Protein AF-X1LP55-F1 (afdb_monomer_lite)

InterPro domains:
  IPR003698 Lipoyl synthase [PTHR10949] (1-84)
  IPR058240 Radical SAM superfamily [SSF102114] (1-78)

Foldseek 3Di:
DEDQLPDDLVVLLVVLLVCVVVPNQEEEYEHDDAPDPVDRDRNDPDDQVSQVVSQVSSVVSRRLYYHGGHPIDPPVPVVVSVVSSVVSVVD

Sequence (91 aa):
LMVGLGESFGEVVEVMKDLREVGCDILTIGQYLRPSPEHLEVKEFVEPRKFKKYEKIGRSLGFSCVASSTFVRSSYQAKEALEKARESIIK

Structure (mmCIF, N/CA/C/O backbone):
data_AF-X1LP55-F1
#
_entry.id   AF-X1LP55-F1
#
loop_
_atom_site.group_PDB
_atom_site.id
_atom_site.type_symbol
_atom_site.label_atom_id
_atom_site.label_alt_id
_atom_site.label_comp_id
_atom_site.label_asym_id
_atom_site.label_entity_id
_atom_site.label_seq_id
_atom_site.pdbx_PDB_ins_code
_atom_site.Cartn_x
_atom_site.Cartn_y
_atom_site.Cartn_z
_atom_site.occupancy
_atom_site.B_iso_or_equiv
_atom_site.auth_seq_id
_atom_site.auth_comp_id
_atom_site.auth_asym_id
_atom_site.auth_atom_id
_atom_site.pdbx_PDB_model_num
ATOM 1 N N . LEU A 1 1 ? -0.762 -3.254 -0.016 1.00 97.88 1 LEU A N 1
ATOM 2 C CA . LEU A 1 1 ? -0.645 -3.135 -1.484 1.00 97.88 1 LEU A CA 1
ATOM 3 C C . LEU A 1 1 ? 0.749 -2.650 -1.855 1.00 97.88 1 LEU A C 1
ATOM 5 O O . LEU A 1 1 ? 1.304 -1.809 -1.152 1.00 97.88 1 LEU A O 1
ATOM 9 N N . MET A 1 2 ? 1.312 -3.189 -2.934 1.00 98.25 2 MET A N 1
ATOM 10 C CA . MET A 1 2 ? 2.517 -2.650 -3.565 1.00 98.25 2 MET A CA 1
ATOM 11 C C . MET A 1 2 ? 2.107 -1.997 -4.883 1.00 98.25 2 MET A C 1
ATOM 13 O O . MET A 1 2 ? 1.428 -2.644 -5.672 1.00 98.25 2 MET A O 1
ATOM 17 N N . VAL A 1 3 ? 2.484 -0.736 -5.080 1.00 98.56 3 VAL A N 1
ATOM 18 C CA . VAL A 1 3 ? 2.122 0.075 -6.255 1.00 98.56 3 VAL A CA 1
ATOM 19 C C . VAL A 1 3 ? 3.336 0.323 -7.150 1.00 98.56 3 VAL A C 1
ATOM 21 O O . VAL A 1 3 ? 4.472 0.274 -6.674 1.00 98.56 3 VAL A O 1
ATOM 24 N N . GLY A 1 4 ? 3.107 0.590 -8.433 1.00 98.19 4 GLY A N 1
ATOM 25 C CA . GLY A 1 4 ? 4.134 0.753 -9.461 1.00 98.19 4 GLY A CA 1
ATOM 26 C C . GLY A 1 4 ? 4.341 -0.477 -10.350 1.00 98.19 4 GLY A C 1
ATOM 27 O O . GLY A 1 4 ? 5.375 -0.577 -11.011 1.00 98.19 4 GLY A O 1
ATOM 28 N N . LEU A 1 5 ? 3.386 -1.412 -10.365 1.00 98.31 5 LEU A N 1
ATOM 29 C CA . LEU A 1 5 ? 3.405 -2.641 -11.169 1.00 98.31 5 LEU A CA 1
ATOM 30 C C . LEU A 1 5 ? 2.571 -2.537 -12.458 1.00 98.31 5 LEU A C 1
ATOM 32 O O . LEU A 1 5 ? 2.595 -3.458 -13.271 1.00 98.31 5 LEU A O 1
ATOM 36 N N . GLY A 1 6 ? 1.901 -1.405 -12.679 1.00 97.75 6 GLY A N 1
ATOM 37 C CA . GLY A 1 6 ? 1.115 -1.112 -13.885 1.00 97.75 6 GLY A CA 1
ATOM 38 C C . GLY A 1 6 ? -0.365 -0.870 -13.605 1.00 97.75 6 GLY A C 1
ATOM 39 O O . GLY A 1 6 ? -1.120 -0.617 -14.536 1.00 97.75 6 GLY A O 1
ATOM 40 N N . GLU A 1 7 ? -0.763 -0.930 -12.337 1.00 98.38 7 GLU A N 1
ATOM 41 C CA . GLU A 1 7 ? -2.107 -0.613 -11.884 1.00 98.38 7 GLU A CA 1
ATOM 42 C C . GLU A 1 7 ? -2.437 0.876 -12.050 1.00 98.38 7 GLU A C 1
ATOM 44 O O . GLU A 1 7 ? -1.596 1.762 -11.866 1.00 98.38 7 GLU A O 1
ATOM 49 N N . SER A 1 8 ? -3.695 1.166 -12.356 1.00 98.38 8 SER A N 1
ATOM 50 C CA 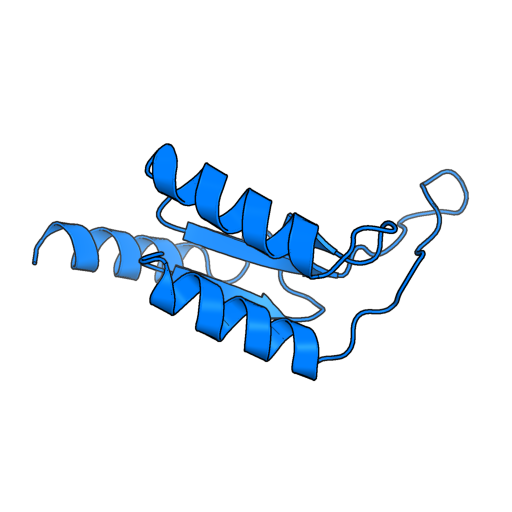. SER A 1 8 ? -4.236 2.516 -12.332 1.00 98.38 8 SER A CA 1
ATOM 51 C C . SER A 1 8 ? -4.599 2.947 -10.908 1.00 98.38 8 SER A C 1
ATOM 53 O O . SER A 1 8 ? -4.853 2.144 -10.011 1.00 98.38 8 SER A O 1
ATOM 55 N N . PHE A 1 9 ? -4.701 4.262 -10.697 1.00 98.25 9 PHE A N 1
ATOM 56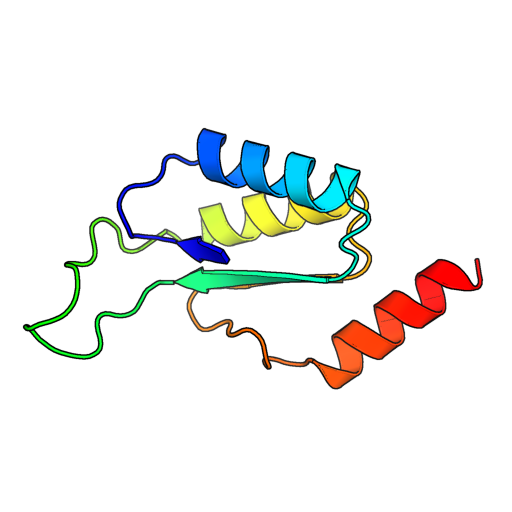 C CA . PHE A 1 9 ? -5.169 4.811 -9.420 1.00 98.25 9 PHE A CA 1
ATOM 57 C C . PHE A 1 9 ? -6.581 4.318 -9.054 1.00 98.25 9 PHE A C 1
ATOM 59 O O . PHE A 1 9 ? -6.873 4.133 -7.875 1.00 98.25 9 PHE A O 1
ATOM 66 N N . GLY A 1 10 ? -7.447 4.126 -10.057 1.00 98.50 10 GLY A N 1
ATOM 67 C CA . GLY A 1 10 ? -8.815 3.639 -9.871 1.00 98.50 10 GLY A CA 1
ATOM 68 C C . GLY A 1 10 ? -8.840 2.216 -9.328 1.00 98.50 10 GLY A C 1
ATOM 69 O O . GLY A 1 10 ? -9.458 1.992 -8.294 1.00 98.50 10 GLY A O 1
ATOM 70 N N . GLU A 1 11 ? -8.079 1.308 -9.942 1.00 98.75 11 GLU A N 1
ATOM 71 C CA . GLU A 1 11 ? -7.980 -0.093 -9.507 1.00 98.75 11 GLU A CA 1
ATOM 72 C C . GLU A 1 11 ? -7.466 -0.208 -8.067 1.00 98.75 11 GLU A C 1
ATOM 74 O O . GLU A 1 11 ? -7.999 -0.978 -7.274 1.00 98.75 11 GLU A O 1
ATOM 79 N N . VAL A 1 12 ? -6.478 0.608 -7.675 1.00 98.69 12 VAL A N 1
ATOM 80 C CA . VAL A 1 12 ? -6.003 0.631 -6.279 1.00 98.69 12 VAL A CA 1
ATOM 81 C C . VAL A 1 12 ? -7.125 1.041 -5.326 1.00 98.69 12 VAL A C 1
ATOM 83 O O . VAL A 1 12 ? -7.280 0.438 -4.267 1.00 98.69 12 VAL A O 1
ATOM 86 N N . VAL A 1 13 ? -7.916 2.055 -5.688 1.00 98.69 13 VAL A N 1
ATOM 87 C CA . VAL A 1 13 ? -9.042 2.526 -4.869 1.00 98.69 13 VAL A CA 1
ATOM 88 C C . VAL A 1 13 ? -10.184 1.508 -4.828 1.00 98.69 13 VAL A C 1
ATOM 90 O O . VAL A 1 13 ? -10.835 1.397 -3.792 1.00 98.69 13 VAL A O 1
ATOM 93 N N . GLU A 1 14 ? -10.431 0.764 -5.902 1.00 98.81 14 GLU A N 1
ATOM 94 C CA . GLU A 1 14 ? -11.403 -0.336 -5.907 1.00 98.81 14 GLU A CA 1
ATOM 95 C C . GLU A 1 14 ? -10.972 -1.452 -4.957 1.00 98.81 14 GLU A C 1
ATOM 97 O O . GLU A 1 14 ? -11.714 -1.762 -4.031 1.00 98.81 14 GLU A O 1
ATOM 102 N N . VAL A 1 15 ? -9.719 -1.911 -5.035 1.00 98.69 15 VAL A N 1
ATOM 103 C CA . VAL A 1 15 ? -9.186 -2.906 -4.088 1.00 98.69 15 VAL A CA 1
ATOM 104 C C . VAL A 1 15 ? -9.265 -2.411 -2.639 1.00 98.69 15 VAL A C 1
ATOM 106 O O . VAL A 1 15 ? -9.518 -3.185 -1.719 1.00 98.69 15 VAL A O 1
ATOM 109 N N . MET A 1 16 ? -9.073 -1.111 -2.395 1.00 98.69 16 MET A N 1
ATOM 110 C CA . MET A 1 16 ? -9.263 -0.540 -1.058 1.00 98.69 16 MET A CA 1
ATOM 111 C C . MET A 1 16 ? -10.706 -0.671 -0.557 1.00 98.69 16 MET A C 1
ATOM 113 O O . MET A 1 16 ? -10.894 -0.859 0.643 1.00 98.69 16 MET A O 1
ATOM 117 N N . LYS A 1 17 ? -11.710 -0.563 -1.434 1.00 98.75 17 LYS A N 1
ATOM 118 C CA . LYS A 1 17 ? -13.119 -0.782 -1.073 1.00 98.75 17 LYS A CA 1
ATOM 119 C C . LYS A 1 17 ? -13.379 -2.260 -0.806 1.00 98.75 17 LYS A C 1
ATOM 121 O O . LYS A 1 17 ? -13.892 -2.568 0.263 1.00 98.75 17 LYS A O 1
ATOM 126 N N . ASP A 1 18 ? -12.914 -3.149 -1.681 1.00 98.75 18 ASP A N 1
ATOM 127 C CA . ASP A 1 18 ? -13.072 -4.601 -1.523 1.00 98.75 18 ASP A CA 1
ATOM 128 C C . ASP A 1 18 ? -12.481 -5.087 -0.190 1.00 98.75 18 ASP A C 1
ATOM 130 O O . ASP A 1 18 ? -13.093 -5.851 0.557 1.00 98.75 18 ASP A O 1
ATOM 134 N N . LEU A 1 19 ? -11.297 -4.577 0.171 1.00 98.50 19 LEU A N 1
ATOM 135 C CA . LEU A 1 19 ? -10.663 -4.864 1.458 1.00 98.50 19 LEU A CA 1
ATOM 136 C C . LEU A 1 19 ? -11.516 -4.392 2.642 1.00 98.50 19 LEU A C 1
ATOM 138 O O . LEU A 1 19 ? -11.554 -5.060 3.677 1.00 98.50 19 LEU A O 1
ATOM 142 N N . ARG A 1 20 ? -12.205 -3.254 2.519 1.00 97.12 20 ARG A N 1
ATOM 143 C CA . ARG A 1 20 ? -13.119 -2.781 3.567 1.00 97.12 20 ARG A CA 1
ATOM 144 C C . ARG A 1 20 ? -14.383 -3.613 3.665 1.00 97.12 20 ARG A C 1
ATOM 146 O O . ARG A 1 20 ? -14.831 -3.839 4.785 1.00 97.12 20 ARG A O 1
ATOM 153 N N . GLU A 1 21 ? -14.920 -4.099 2.552 1.00 98.19 21 GLU A N 1
ATOM 154 C CA . GLU A 1 21 ? -16.107 -4.964 2.543 1.00 98.19 21 GLU A CA 1
ATOM 155 C C . GLU A 1 21 ? -15.883 -6.267 3.319 1.00 98.19 21 GLU A C 1
ATOM 157 O O . GLU A 1 21 ? -16.786 -6.740 4.005 1.00 98.19 21 GLU A O 1
ATOM 162 N N . VAL A 1 22 ? -14.657 -6.799 3.303 1.00 97.94 22 VAL A N 1
ATOM 163 C CA . VAL A 1 22 ? -14.274 -7.986 4.091 1.00 97.94 22 VAL A CA 1
ATOM 164 C C . VAL A 1 22 ? -13.757 -7.660 5.500 1.00 97.94 22 VAL A C 1
ATOM 166 O O . VAL A 1 22 ? -13.233 -8.538 6.183 1.00 97.94 22 VAL A O 1
ATOM 169 N N . GLY A 1 23 ? -13.879 -6.407 5.951 1.00 96.00 23 GLY A N 1
ATOM 170 C CA . GLY A 1 23 ? -13.513 -5.994 7.309 1.00 96.00 23 GLY A CA 1
ATOM 171 C C . GLY A 1 23 ? -12.010 -5.828 7.559 1.00 96.00 23 GLY A C 1
ATOM 172 O O . GLY A 1 23 ? -11.564 -5.944 8.695 1.00 96.00 23 GLY A O 1
ATOM 173 N N . CYS A 1 24 ? -11.192 -5.560 6.537 1.00 97.25 24 CYS A N 1
ATOM 174 C CA . CYS A 1 24 ? -9.756 -5.325 6.730 1.00 97.25 24 CYS A CA 1
ATOM 175 C C . CYS A 1 24 ? -9.483 -3.964 7.394 1.00 97.25 24 CYS A C 1
ATOM 177 O O . CYS A 1 24 ? -9.718 -2.927 6.778 1.00 97.25 24 CYS A O 1
ATOM 179 N N . ASP A 1 25 ? -8.955 -3.932 8.619 1.00 96.31 25 ASP A N 1
ATOM 180 C CA . ASP A 1 25 ? -8.821 -2.680 9.393 1.00 96.31 25 ASP A CA 1
ATOM 181 C C . ASP A 1 25 ? -7.526 -1.891 9.158 1.00 96.31 25 ASP A C 1
ATOM 183 O O . ASP A 1 25 ? -7.493 -0.669 9.331 1.00 96.31 25 ASP A O 1
ATOM 187 N N . ILE A 1 26 ? -6.444 -2.576 8.780 1.00 97.81 26 ILE A N 1
ATOM 188 C CA . ILE A 1 26 ? -5.108 -1.988 8.633 1.00 97.81 26 ILE A CA 1
ATOM 189 C C . ILE A 1 26 ? -4.651 -2.134 7.188 1.00 97.81 26 ILE A C 1
ATOM 191 O O . ILE A 1 26 ? -4.517 -3.244 6.676 1.00 97.81 26 ILE A O 1
ATOM 195 N N . LEU A 1 27 ? -4.325 -1.009 6.553 1.00 98.38 27 LEU A N 1
ATOM 196 C CA . LEU A 1 27 ? -3.838 -0.975 5.182 1.00 98.38 27 LEU A CA 1
ATOM 197 C C . LEU A 1 27 ? -2.436 -0.373 5.103 1.00 98.38 27 LEU A C 1
ATOM 199 O O . LEU A 1 27 ? -2.168 0.717 5.606 1.00 98.38 27 LEU A O 1
ATOM 203 N N . THR A 1 28 ? -1.547 -1.059 4.390 1.00 98.56 28 THR A N 1
ATOM 204 C CA . THR A 1 28 ? -0.235 -0.528 4.006 1.00 98.56 28 THR A CA 1
ATOM 205 C C . THR A 1 28 ? -0.160 -0.376 2.493 1.00 98.56 28 THR A C 1
ATOM 207 O O . THR A 1 28 ? -0.606 -1.260 1.761 1.00 98.56 28 THR A O 1
ATOM 210 N N . ILE A 1 29 ? 0.387 0.735 2.000 1.00 98.75 29 ILE A N 1
ATOM 211 C CA . ILE A 1 29 ? 0.614 0.984 0.572 1.00 98.75 29 ILE A CA 1
ATOM 212 C C . ILE A 1 29 ? 2.048 1.476 0.392 1.00 98.75 29 ILE A C 1
ATOM 214 O O . ILE A 1 29 ? 2.418 2.534 0.899 1.00 98.75 29 ILE A O 1
ATOM 218 N N . GLY A 1 30 ? 2.858 0.698 -0.322 1.00 98.62 30 GLY A N 1
ATOM 219 C CA . GLY A 1 30 ? 4.271 0.995 -0.560 1.00 98.62 30 GLY A CA 1
ATOM 220 C C . GLY A 1 30 ? 4.664 0.855 -2.023 1.00 98.62 30 GLY A C 1
ATOM 221 O O . GLY A 1 30 ? 3.979 0.186 -2.791 1.00 98.62 30 GLY A O 1
ATOM 222 N N . GLN A 1 31 ? 5.777 1.470 -2.417 1.00 98.69 31 GLN A N 1
ATOM 223 C CA . GLN A 1 31 ? 6.331 1.305 -3.761 1.00 98.69 31 GLN A CA 1
ATOM 224 C C . GLN A 1 31 ? 6.876 -0.117 -3.933 1.00 98.69 31 GLN A C 1
ATOM 226 O O . GLN A 1 31 ? 7.659 -0.598 -3.102 1.00 98.69 31 GLN A O 1
ATOM 231 N N . TYR A 1 32 ? 6.520 -0.752 -5.047 1.00 98.56 32 TYR A N 1
ATOM 232 C CA . TYR A 1 32 ? 7.208 -1.935 -5.534 1.00 98.56 32 TYR A CA 1
ATOM 2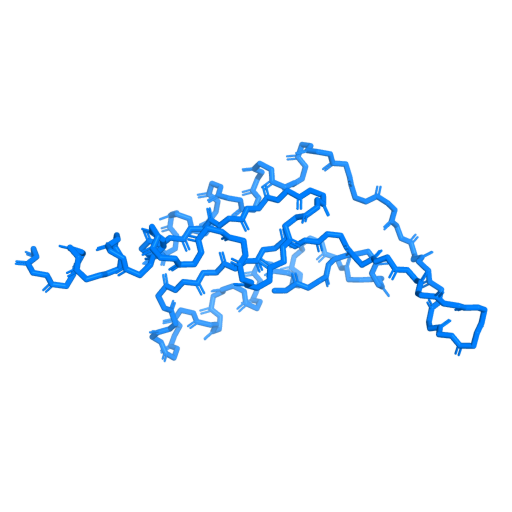33 C C . TYR A 1 32 ? 8.639 -1.568 -5.935 1.00 98.56 32 TYR A C 1
ATOM 235 O O . TYR A 1 32 ? 8.863 -0.716 -6.797 1.00 98.56 32 TYR A O 1
ATOM 243 N N . LEU A 1 33 ? 9.610 -2.215 -5.293 1.00 97.75 33 LEU A N 1
ATOM 244 C CA . LEU A 1 33 ? 11.022 -2.103 -5.633 1.00 97.75 33 LEU A CA 1
ATOM 245 C C . LEU A 1 33 ? 11.477 -3.458 -6.159 1.00 97.75 33 LEU A C 1
ATOM 247 O O . LEU A 1 33 ? 11.447 -4.443 -5.422 1.00 97.75 33 LEU A O 1
ATOM 251 N N . ARG A 1 34 ? 11.871 -3.490 -7.433 1.00 97.88 34 ARG A N 1
ATOM 252 C CA . ARG A 1 34 ? 12.361 -4.689 -8.115 1.00 97.88 34 ARG A CA 1
ATOM 253 C C . ARG A 1 34 ? 13.622 -5.213 -7.405 1.00 97.88 34 ARG A C 1
ATOM 255 O O . ARG A 1 34 ? 14.615 -4.487 -7.381 1.00 97.88 34 ARG A O 1
ATOM 262 N N . PRO A 1 35 ? 13.616 -6.439 -6.844 1.00 97.69 35 PRO A N 1
ATOM 263 C CA . PRO A 1 35 ? 14.773 -6.973 -6.118 1.00 97.69 35 PRO A CA 1
ATOM 264 C C . PRO A 1 35 ? 15.962 -7.327 -7.019 1.00 97.69 35 PRO A C 1
ATOM 266 O O . PRO A 1 35 ? 17.110 -7.134 -6.633 1.00 97.69 35 PRO A O 1
ATOM 269 N N . SER A 1 36 ? 15.690 -7.862 -8.214 1.00 97.81 36 SER A N 1
ATOM 270 C CA . SER A 1 36 ? 16.704 -8.262 -9.197 1.00 97.81 36 SER A CA 1
ATOM 271 C C . SER A 1 36 ? 16.144 -8.209 -10.629 1.00 97.81 36 SER A C 1
ATOM 273 O O . SER A 1 36 ? 14.921 -8.136 -10.797 1.00 97.81 36 SER A O 1
ATOM 275 N N . PRO A 1 37 ? 16.993 -8.297 -11.672 1.00 97.25 37 PRO A N 1
ATOM 276 C CA . PRO A 1 37 ? 16.552 -8.331 -13.070 1.00 97.25 37 PRO A CA 1
ATOM 277 C C . PRO A 1 37 ? 15.598 -9.482 -13.429 1.00 97.25 37 PRO A C 1
ATOM 279 O O . PRO A 1 37 ? 14.874 -9.386 -14.411 1.00 97.25 37 PRO A O 1
ATOM 282 N N . GLU A 1 38 ? 15.537 -10.550 -12.640 1.00 97.69 38 GLU A N 1
ATOM 283 C CA . GLU A 1 38 ? 14.617 -11.674 -12.889 1.00 97.69 38 GLU A CA 1
ATOM 284 C C . GLU A 1 38 ? 13.172 -11.372 -12.461 1.00 97.69 38 GLU A C 1
ATOM 286 O O . GLU A 1 38 ? 12.237 -12.050 -12.878 1.00 97.69 38 GLU A O 1
ATOM 291 N N . HIS A 1 39 ? 12.972 -10.341 -11.637 1.00 98.25 39 HIS A N 1
ATOM 292 C CA . HIS A 1 39 ? 11.651 -9.945 -11.160 1.00 98.25 39 HIS A CA 1
ATOM 293 C C . HIS A 1 39 ? 10.973 -8.969 -12.124 1.00 98.25 39 HIS A C 1
ATOM 295 O O . HIS A 1 39 ? 11.636 -8.331 -12.947 1.00 98.25 39 HIS A O 1
ATOM 301 N N . LEU A 1 40 ? 9.653 -8.820 -11.967 1.00 97.75 40 LEU A N 1
ATOM 302 C CA . LEU A 1 40 ? 8.838 -7.882 -12.737 1.00 97.75 40 LEU A CA 1
ATOM 303 C C . LEU A 1 40 ? 9.461 -6.483 -12.778 1.00 97.75 40 LEU A C 1
ATOM 305 O O . LEU A 1 40 ? 10.020 -5.983 -11.800 1.00 97.75 40 LEU A O 1
ATOM 309 N N . GLU A 1 41 ? 9.358 -5.838 -13.933 1.00 97.94 41 GLU A N 1
ATOM 310 C CA . GLU A 1 41 ? 9.860 -4.479 -14.090 1.00 97.94 41 GLU A CA 1
ATOM 311 C C . GLU A 1 41 ? 8.966 -3.482 -13.357 1.00 97.94 41 GLU A C 1
ATOM 313 O O . GLU A 1 41 ? 7.740 -3.603 -13.369 1.00 97.94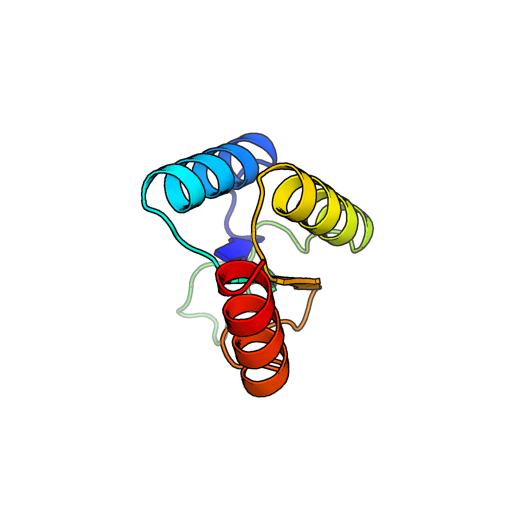 41 GLU A O 1
ATOM 318 N N . VAL A 1 42 ? 9.580 -2.462 -12.756 1.00 98.00 42 VAL A N 1
ATOM 319 C CA . VAL A 1 42 ? 8.833 -1.325 -12.212 1.00 98.00 42 VAL A CA 1
ATOM 320 C C . VAL A 1 42 ? 8.209 -0.569 -13.385 1.00 98.00 42 VAL A C 1
ATOM 322 O O . VAL A 1 42 ? 8.929 -0.087 -14.258 1.00 98.00 42 VAL A O 1
ATOM 325 N N . LYS A 1 43 ? 6.877 -0.468 -13.412 1.00 98.12 43 LYS A N 1
ATOM 326 C CA . LYS A 1 43 ? 6.135 0.276 -14.442 1.00 98.12 43 LYS A CA 1
ATOM 327 C C . LYS A 1 43 ? 6.052 1.764 -14.131 1.00 98.12 43 LYS A C 1
ATOM 329 O O . LYS A 1 43 ? 6.113 2.579 -15.044 1.00 98.12 43 LYS A O 1
ATOM 334 N N . GLU A 1 44 ? 5.938 2.117 -12.853 1.00 97.75 44 GLU A N 1
ATOM 335 C CA . GLU A 1 44 ? 5.898 3.507 -12.397 1.00 97.75 44 GLU A CA 1
ATOM 336 C C . GLU A 1 44 ? 6.599 3.643 -11.038 1.00 97.75 44 GLU A C 1
ATOM 338 O O . GLU A 1 44 ? 6.360 2.858 -10.116 1.00 97.75 44 GLU A O 1
ATOM 343 N N . PHE A 1 45 ? 7.429 4.677 -10.888 1.00 98.25 45 PHE A N 1
ATOM 344 C CA . PHE A 1 45 ? 7.803 5.187 -9.570 1.00 98.25 45 PHE A CA 1
ATOM 345 C C . PHE A 1 45 ? 6.748 6.198 -9.130 1.00 98.25 45 PHE A C 1
ATOM 347 O O . PHE A 1 45 ? 6.732 7.341 -9.585 1.00 98.25 45 PHE A O 1
ATOM 354 N N . VAL A 1 46 ? 5.843 5.747 -8.268 1.00 98.06 46 VAL A N 1
ATOM 355 C CA . VAL A 1 46 ? 4.644 6.490 -7.886 1.00 98.06 46 VAL A CA 1
ATOM 356 C C . VAL A 1 46 ? 5.024 7.770 -7.142 1.00 98.06 46 VAL A C 1
ATOM 358 O O . VAL A 1 46 ? 5.790 7.757 -6.176 1.00 98.06 46 VAL A O 1
ATOM 361 N N . GLU A 1 47 ? 4.452 8.899 -7.560 1.00 97.81 47 GLU A N 1
ATOM 362 C CA . GLU A 1 47 ? 4.727 10.184 -6.920 1.00 97.81 47 GLU A CA 1
ATOM 363 C C . GLU A 1 47 ? 4.282 10.214 -5.443 1.00 97.81 47 GLU A C 1
ATOM 365 O O . GLU A 1 47 ? 3.169 9.778 -5.118 1.00 97.81 47 GLU A O 1
ATOM 370 N N . PRO A 1 48 ? 5.038 10.875 -4.541 1.00 97.12 48 PRO A N 1
ATOM 371 C CA . PRO A 1 48 ? 4.650 11.047 -3.136 1.00 97.12 48 PRO A CA 1
ATOM 372 C C . PRO A 1 48 ? 3.243 11.636 -2.928 1.00 97.12 48 PRO A C 1
ATOM 374 O O . PRO A 1 48 ? 2.569 11.345 -1.939 1.00 97.12 48 PRO A O 1
ATOM 377 N N . ARG A 1 49 ? 2.760 12.461 -3.869 1.00 97.88 49 ARG A N 1
ATOM 378 C CA . ARG A 1 49 ? 1.409 13.044 -3.819 1.00 97.88 49 ARG A CA 1
ATOM 379 C C . ARG A 1 49 ? 0.307 11.992 -3.995 1.00 97.88 49 ARG A C 1
ATOM 381 O O . ARG A 1 49 ? -0.741 12.138 -3.369 1.00 97.88 49 ARG A O 1
ATOM 388 N N . LYS A 1 50 ? 0.525 10.940 -4.796 1.00 98.12 50 LYS A N 1
ATOM 389 C CA . LYS A 1 50 ? -0.431 9.828 -4.954 1.00 98.12 50 LYS A CA 1
ATOM 390 C C . LYS A 1 50 ? -0.563 9.035 -3.649 1.00 98.12 50 LYS A C 1
ATOM 392 O O . LYS A 1 50 ? -1.685 8.788 -3.219 1.00 98.12 50 LYS A O 1
ATOM 397 N N . PHE A 1 51 ? 0.542 8.770 -2.944 1.00 98.69 51 PHE A N 1
ATOM 398 C CA . PHE A 1 51 ? 0.509 8.112 -1.628 1.00 98.69 51 PHE A CA 1
ATOM 399 C C . PHE A 1 51 ? -0.338 8.871 -0.597 1.00 98.69 51 PHE A C 1
ATOM 401 O O . PHE A 1 51 ? -1.167 8.258 0.078 1.00 98.69 51 PHE A O 1
ATOM 408 N N . LYS A 1 52 ? -0.217 10.206 -0.539 1.00 98.38 52 LYS A N 1
ATOM 409 C CA . LYS A 1 52 ? -1.069 11.051 0.323 1.00 98.38 52 LYS A CA 1
ATOM 410 C C . LYS A 1 52 ? -2.554 10.956 -0.042 1.00 98.38 52 LYS A C 1
ATOM 412 O O . LYS A 1 52 ? -3.409 10.977 0.842 1.00 98.38 52 LYS A O 1
ATOM 417 N N . LYS A 1 53 ? -2.879 10.852 -1.337 1.00 98.56 53 LYS A N 1
ATOM 418 C CA . LYS A 1 53 ? -4.264 10.648 -1.793 1.00 98.56 53 LYS A CA 1
ATOM 419 C C . LYS A 1 53 ? -4.795 9.286 -1.349 1.00 98.56 53 LYS A C 1
ATOM 421 O O . LYS A 1 53 ? -5.899 9.243 -0.814 1.00 98.56 53 LYS A O 1
ATOM 426 N N . TYR A 1 54 ? -4.012 8.216 -1.503 1.00 98.69 54 TYR A N 1
ATOM 427 C CA 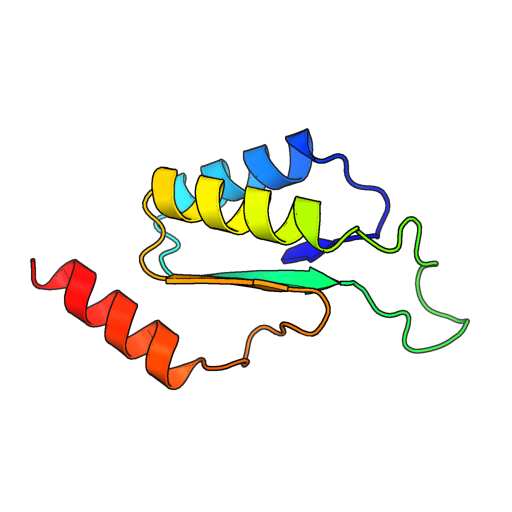. TYR A 1 54 ? -4.400 6.892 -1.014 1.00 98.69 54 TYR A CA 1
ATOM 428 C C . TYR A 1 54 ? -4.634 6.888 0.497 1.00 98.69 54 TYR A C 1
ATOM 430 O O . TYR A 1 54 ? -5.634 6.345 0.952 1.00 98.69 54 TYR A O 1
ATOM 438 N N . GLU A 1 55 ? -3.776 7.551 1.278 1.00 98.38 55 GLU A N 1
ATOM 439 C CA . GLU A 1 55 ? -3.968 7.650 2.727 1.00 98.38 55 GLU A CA 1
ATOM 440 C C . GLU A 1 55 ? -5.297 8.330 3.077 1.00 98.38 55 GLU A C 1
ATOM 442 O O . GLU A 1 55 ? -6.080 7.804 3.869 1.00 98.38 55 GLU A O 1
ATOM 447 N N . LYS A 1 56 ? -5.583 9.477 2.445 1.00 98.62 56 LYS A N 1
ATOM 448 C CA . LYS A 1 56 ? -6.829 10.220 2.662 1.00 98.62 56 LYS A CA 1
ATOM 449 C C . LYS A 1 56 ? -8.056 9.384 2.292 1.00 98.62 56 LYS A C 1
ATOM 451 O O . LYS A 1 56 ? -9.020 9.365 3.053 1.00 98.62 56 LYS A O 1
ATOM 456 N N . ILE A 1 57 ? -8.013 8.696 1.150 1.00 98.69 57 ILE A N 1
ATOM 457 C CA . ILE A 1 57 ? -9.115 7.842 0.695 1.00 98.69 57 ILE A CA 1
ATOM 458 C C . ILE A 1 57 ? -9.301 6.667 1.653 1.00 98.69 57 ILE A C 1
ATOM 460 O O . ILE A 1 57 ? -10.414 6.446 2.113 1.00 98.69 57 ILE A O 1
ATOM 464 N N . GLY A 1 58 ? -8.233 5.965 2.032 1.00 98.25 58 GLY A N 1
ATOM 465 C CA . GLY A 1 58 ? -8.324 4.829 2.949 1.00 98.25 58 GLY A CA 1
ATOM 466 C C . GLY A 1 58 ? -8.923 5.233 4.297 1.00 98.25 58 GLY A C 1
ATOM 467 O O . GLY A 1 58 ? -9.862 4.605 4.778 1.00 98.25 58 GLY A O 1
ATOM 468 N N . ARG A 1 59 ? -8.482 6.360 4.862 1.00 97.31 59 ARG A N 1
ATOM 469 C CA . ARG A 1 59 ? -9.097 6.903 6.083 1.00 97.31 59 ARG A CA 1
ATOM 470 C C . ARG A 1 59 ? -10.586 7.209 5.891 1.00 97.31 59 ARG A C 1
ATOM 472 O O . ARG A 1 59 ? -11.377 6.899 6.772 1.00 97.31 59 ARG A O 1
ATOM 479 N N . SER A 1 60 ? -10.984 7.764 4.742 1.00 98.19 60 SER A N 1
ATOM 480 C CA . SER A 1 60 ? -12.401 8.031 4.443 1.00 98.19 60 SER A CA 1
ATOM 481 C C . SER A 1 60 ? -13.246 6.770 4.220 1.00 98.19 60 SER A C 1
ATOM 483 O O . SER A 1 60 ? -14.443 6.800 4.477 1.00 98.19 60 SER A O 1
ATOM 485 N N . LEU A 1 61 ? -12.631 5.662 3.791 1.00 97.94 61 LEU A N 1
ATOM 486 C CA . LEU A 1 61 ? -13.276 4.350 3.655 1.00 97.94 61 LEU A CA 1
ATOM 487 C C . LEU A 1 61 ? -13.383 3.593 4.996 1.00 97.94 61 LEU A C 1
ATOM 489 O O . LEU A 1 61 ? -13.946 2.502 5.048 1.00 97.94 61 LEU A O 1
ATOM 493 N N . GLY A 1 62 ? -12.842 4.149 6.085 1.00 96.94 62 GLY A N 1
ATOM 494 C CA . GLY A 1 62 ? -12.968 3.579 7.427 1.00 96.94 62 GLY A CA 1
ATOM 495 C C . GLY A 1 62 ? -11.890 2.565 7.809 1.00 96.94 62 GLY A C 1
ATOM 496 O O . GLY A 1 62 ? -12.118 1.770 8.713 1.00 96.94 62 GLY A O 1
ATOM 497 N N . PHE A 1 63 ? -10.721 2.569 7.159 1.00 97.69 63 PHE A N 1
ATOM 498 C CA . PHE A 1 63 ? -9.556 1.860 7.703 1.00 97.69 63 PHE A CA 1
ATOM 499 C C . PHE A 1 63 ? -9.096 2.536 9.006 1.00 97.69 63 PHE A C 1
ATOM 501 O O . PHE A 1 63 ? -8.796 3.734 9.015 1.00 97.69 63 PHE A O 1
ATOM 508 N N . SER A 1 64 ? -8.959 1.763 10.083 1.00 95.75 64 SER A N 1
ATOM 509 C CA . SER A 1 64 ? -8.473 2.235 11.388 1.00 95.75 64 SER A CA 1
ATOM 510 C C . SER A 1 64 ? -7.022 2.721 11.329 1.00 95.75 64 SER A C 1
ATOM 512 O O . SER A 1 64 ? -6.618 3.641 12.045 1.00 95.75 64 SER A O 1
ATOM 514 N N . CYS A 1 65 ? -6.216 2.131 10.441 1.00 96.69 65 CYS A N 1
ATOM 515 C CA . CYS A 1 65 ? -4.861 2.590 10.169 1.00 96.69 65 CYS A CA 1
ATOM 516 C C . CYS A 1 65 ? -4.528 2.490 8.679 1.00 96.69 65 CYS A C 1
ATOM 518 O O . CYS A 1 65 ? -4.741 1.453 8.053 1.00 96.69 65 CYS A O 1
ATOM 520 N N . VAL A 1 66 ? -3.947 3.559 8.128 1.00 97.94 66 VAL A N 1
ATOM 521 C CA . VAL A 1 66 ? -3.405 3.570 6.767 1.00 97.94 66 VAL A CA 1
ATOM 522 C C . VAL A 1 66 ? -1.982 4.108 6.806 1.00 97.94 66 VAL A C 1
ATOM 524 O O . VAL A 1 66 ? -1.773 5.272 7.144 1.00 97.94 66 VAL A O 1
ATOM 527 N N . ALA A 1 67 ? -1.011 3.272 6.447 1.00 98.06 67 ALA A N 1
ATOM 528 C CA . ALA A 1 67 ? 0.362 3.695 6.196 1.00 98.06 67 ALA A CA 1
ATOM 529 C C . ALA A 1 67 ? 0.604 3.700 4.684 1.00 98.06 67 ALA A C 1
ATOM 531 O O . ALA A 1 67 ? 0.504 2.664 4.033 1.00 98.06 67 ALA A O 1
ATOM 532 N N . SER A 1 68 ? 0.903 4.863 4.107 1.00 98.56 68 SER A N 1
ATOM 533 C CA . SER A 1 68 ? 1.036 5.023 2.655 1.00 98.56 68 SER A CA 1
ATOM 534 C C . SER A 1 68 ? 2.207 5.942 2.324 1.00 98.56 68 SER A C 1
ATOM 536 O O . SER A 1 68 ? 2.136 7.151 2.532 1.00 98.56 68 SER A O 1
ATOM 538 N N . SER A 1 69 ? 3.313 5.370 1.849 1.00 98.19 69 SER A N 1
ATOM 539 C CA . SER A 1 69 ? 4.513 6.110 1.436 1.00 98.19 69 SER A CA 1
ATOM 540 C C . SER A 1 69 ? 5.462 5.190 0.667 1.00 98.19 69 SER A C 1
ATOM 542 O O . SER A 1 69 ? 5.367 3.969 0.764 1.00 98.19 69 SER A O 1
ATOM 544 N N . THR A 1 70 ? 6.420 5.761 -0.062 1.00 98.00 70 THR A N 1
ATOM 545 C CA . THR A 1 70 ? 7.350 5.044 -0.947 1.00 98.00 70 THR A CA 1
ATOM 546 C C . THR A 1 70 ? 7.998 3.822 -0.281 1.00 98.00 70 THR A C 1
ATOM 548 O O . THR A 1 70 ? 7.975 2.728 -0.840 1.00 98.00 70 THR A O 1
ATOM 551 N N . PHE A 1 71 ? 8.517 3.965 0.941 1.00 97.69 71 PHE A N 1
ATOM 552 C CA . PHE A 1 71 ? 9.244 2.893 1.635 1.00 97.69 71 PHE A CA 1
ATOM 553 C C . PHE A 1 71 ? 8.401 2.087 2.628 1.00 97.69 71 PHE A C 1
ATOM 555 O O . PHE A 1 71 ? 8.942 1.236 3.331 1.00 97.69 71 PHE A O 1
ATOM 562 N N . VAL A 1 72 ? 7.085 2.315 2.689 1.00 98.12 72 VAL A N 1
ATOM 563 C CA . VAL A 1 72 ? 6.211 1.527 3.566 1.00 98.12 72 VAL A CA 1
ATOM 564 C C . VAL A 1 72 ? 6.262 0.054 3.160 1.00 98.12 72 VAL A C 1
ATOM 566 O O . VAL A 1 72 ? 6.300 -0.308 1.980 1.00 98.12 72 VAL A O 1
ATOM 569 N N . ARG A 1 73 ? 6.282 -0.805 4.174 1.00 97.69 73 ARG A N 1
ATOM 570 C CA . ARG A 1 73 ? 6.162 -2.260 4.080 1.00 97.69 73 ARG A CA 1
ATOM 571 C C . ARG A 1 73 ? 5.099 -2.720 5.066 1.00 97.69 73 ARG A C 1
ATOM 573 O O . ARG A 1 73 ? 4.697 -1.951 5.935 1.00 97.69 73 ARG A O 1
ATOM 580 N N . SER A 1 74 ? 4.664 -3.969 4.945 1.00 96.00 74 SER A N 1
ATOM 581 C CA . SER A 1 74 ? 3.601 -4.530 5.787 1.00 96.00 74 SER A CA 1
ATOM 582 C C . SER A 1 74 ? 3.891 -4.427 7.288 1.00 96.00 74 SER A C 1
ATOM 584 O O . SER A 1 74 ? 2.969 -4.217 8.066 1.00 96.00 74 SER A O 1
ATOM 586 N N . SER A 1 75 ? 5.158 -4.530 7.694 1.00 96.69 75 SER A N 1
ATOM 587 C CA . SER A 1 75 ? 5.586 -4.452 9.094 1.00 96.69 75 SER A CA 1
ATOM 588 C C . SER A 1 75 ? 5.942 -3.039 9.577 1.00 96.69 75 SER A C 1
ATOM 590 O O . SER A 1 75 ? 6.275 -2.867 10.751 1.00 96.69 75 SER A O 1
ATOM 592 N N . TYR A 1 76 ? 5.892 -2.022 8.709 1.00 96.56 76 TYR A N 1
ATOM 593 C CA . TYR A 1 76 ? 6.238 -0.652 9.086 1.00 96.56 76 TYR A CA 1
ATOM 594 C C . TYR A 1 76 ? 5.265 -0.130 10.150 1.00 96.56 76 TYR A C 1
ATOM 596 O O . TYR A 1 76 ? 4.074 0.003 9.881 1.00 96.56 76 TYR A O 1
ATOM 604 N N . GLN A 1 77 ? 5.781 0.154 11.352 1.00 95.25 77 GLN A N 1
ATOM 605 C CA . GLN A 1 77 ? 4.999 0.621 12.509 1.00 95.25 77 GLN A CA 1
ATOM 606 C C . GLN A 1 77 ? 3.779 -0.269 12.824 1.00 95.25 77 GLN A C 1
ATOM 608 O O . GLN A 1 77 ? 2.695 0.209 13.163 1.00 95.25 77 GLN A O 1
ATOM 613 N N . ALA A 1 78 ? 3.937 -1.590 12.668 1.00 96.56 78 ALA A N 1
ATOM 614 C CA . ALA A 1 78 ? 2.837 -2.539 12.833 1.00 96.56 78 ALA A CA 1
ATOM 615 C C . ALA A 1 78 ? 2.275 -2.573 14.265 1.00 96.56 78 ALA A C 1
ATOM 617 O O . ALA A 1 78 ? 1.084 -2.825 14.444 1.00 96.56 78 ALA A O 1
ATOM 618 N N . LYS A 1 79 ? 3.105 -2.291 15.281 1.00 96.88 79 LYS A N 1
ATOM 619 C CA . LYS A 1 79 ? 2.655 -2.212 16.677 1.00 96.88 79 LYS A CA 1
ATOM 620 C C . LYS A 1 79 ? 1.673 -1.054 16.860 1.00 96.88 79 LYS A C 1
ATOM 622 O O . LYS A 1 79 ? 0.564 -1.262 17.338 1.00 96.88 79 LYS A O 1
ATOM 627 N N . GLU A 1 80 ? 2.053 0.13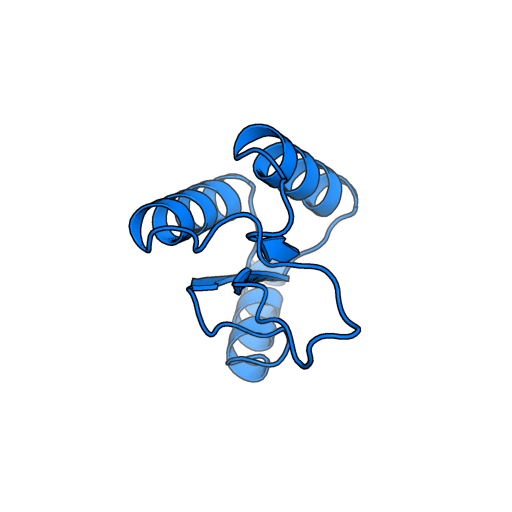5 16.412 1.00 95.12 80 GLU A N 1
ATOM 628 C CA . GLU A 1 80 ? 1.238 1.346 16.497 1.00 95.12 80 GLU A CA 1
ATOM 629 C C . GLU A 1 80 ? -0.026 1.232 15.635 1.00 95.12 80 GLU A C 1
ATOM 631 O O . GLU A 1 80 ? -1.090 1.734 15.999 1.00 95.12 80 GLU A O 1
ATOM 636 N N . ALA A 1 81 ? 0.069 0.559 14.483 1.00 95.31 81 ALA A N 1
ATOM 637 C CA . ALA A 1 81 ? -1.086 0.264 13.643 1.00 95.31 81 ALA A CA 1
ATOM 638 C C . ALA A 1 81 ? -2.093 -0.653 14.355 1.00 95.31 81 ALA A C 1
ATOM 640 O O . ALA A 1 81 ? -3.296 -0.392 14.308 1.00 95.31 81 ALA A O 1
ATOM 641 N N . LEU A 1 82 ? -1.606 -1.689 15.048 1.00 96.19 82 LEU A N 1
ATOM 642 C CA . LEU A 1 82 ? -2.438 -2.609 15.822 1.00 96.19 82 LEU A CA 1
ATOM 643 C C . LEU A 1 82 ? -3.102 -1.919 17.019 1.00 96.19 82 LEU A C 1
ATOM 645 O O . LEU A 1 82 ? -4.277 -2.162 17.284 1.00 96.19 82 LEU A O 1
ATOM 649 N N . GLU A 1 83 ? -2.376 -1.056 17.728 1.00 95.56 83 GLU A N 1
ATOM 650 C CA . GLU A 1 83 ? -2.921 -0.269 18.841 1.00 95.56 83 GLU A CA 1
ATOM 651 C C . GLU A 1 83 ? -4.082 0.623 18.369 1.00 95.56 83 GLU A C 1
ATOM 653 O O . GLU A 1 83 ? -5.180 0.534 18.918 1.00 95.56 83 GLU A O 1
ATOM 658 N N . LYS A 1 84 ? -3.908 1.364 17.264 1.00 92.56 84 LYS A N 1
ATOM 659 C CA . LYS A 1 84 ? -4.978 2.184 16.659 1.00 92.56 84 LYS A CA 1
ATOM 660 C C . LYS A 1 84 ? -6.188 1.367 16.206 1.00 92.56 84 LYS A C 1
ATOM 662 O O . LYS A 1 84 ? -7.329 1.804 16.364 1.00 92.56 84 LYS A O 1
ATOM 667 N N . ALA A 1 85 ? -5.951 0.190 15.624 1.00 92.81 85 ALA A N 1
ATOM 668 C CA . ALA A 1 85 ? -7.030 -0.701 15.209 1.00 92.81 85 ALA A CA 1
ATOM 669 C C . ALA A 1 85 ? -7.848 -1.188 16.411 1.00 92.81 85 ALA A C 1
ATOM 671 O O . ALA A 1 85 ? -9.073 -1.133 16.370 1.00 92.81 85 ALA A O 1
ATOM 672 N N . ARG A 1 86 ? -7.185 -1.569 17.510 1.00 92.88 86 ARG A N 1
ATOM 673 C CA . ARG A 1 86 ? -7.851 -1.967 18.760 1.00 92.88 86 ARG A CA 1
ATOM 674 C C . ARG A 1 86 ? -8.658 -0.830 19.384 1.00 92.88 86 ARG A C 1
ATOM 676 O O . ARG A 1 86 ? -9.788 -1.059 19.797 1.00 92.88 86 ARG A O 1
ATOM 683 N N . GLU A 1 87 ? -8.122 0.389 19.418 1.00 90.00 87 GLU A N 1
ATOM 684 C CA . GLU A 1 87 ? -8.840 1.569 19.932 1.00 90.00 87 GLU A CA 1
ATOM 685 C C . GLU A 1 87 ? -10.117 1.879 19.142 1.00 90.00 87 GLU A C 1
ATOM 687 O O . GLU A 1 87 ? -11.108 2.324 19.718 1.00 90.00 87 GLU A O 1
ATOM 692 N N . SER A 1 88 ? -10.101 1.629 17.832 1.00 81.81 88 SER A N 1
ATOM 693 C CA . SER A 1 88 ? -11.245 1.884 16.949 1.00 81.81 88 SER A CA 1
ATOM 694 C C . SER A 1 88 ? -12.386 0.877 17.134 1.00 81.81 88 SER A C 1
ATOM 696 O O . SER A 1 88 ? -13.503 1.175 16.738 1.00 81.81 88 SER A O 1
ATOM 698 N N . ILE A 1 89 ? -12.118 -0.286 17.741 1.00 77.19 89 ILE A N 1
ATOM 699 C CA . ILE A 1 89 ? -13.118 -1.328 18.050 1.00 77.19 89 ILE A CA 1
ATOM 700 C C . ILE A 1 89 ? -13.820 -1.058 19.393 1.00 77.19 89 ILE A C 1
ATOM 702 O O . ILE A 1 89 ? -14.926 -1.532 19.627 1.00 77.19 89 ILE A O 1
ATOM 706 N N . ILE A 1 90 ? -13.161 -0.330 20.300 1.00 68.56 90 ILE A N 1
ATOM 707 C CA . ILE A 1 90 ? -13.660 -0.065 21.661 1.00 68.56 90 ILE A CA 1
ATOM 708 C C . ILE A 1 90 ? -14.586 1.169 21.698 1.00 68.56 90 ILE A C 1
ATOM 710 O O . ILE A 1 90 ? -15.310 1.363 22.674 1.00 68.56 90 ILE A O 1
ATOM 714 N N . LYS A 1 91 ? -14.561 2.002 20.652 1.00 53.19 91 LYS A N 1
ATOM 715 C CA . LYS A 1 91 ? -15.465 3.147 20.468 1.00 53.19 91 LYS A CA 1
ATOM 716 C C . LYS A 1 91 ? -16.714 2.750 19.700 1.00 53.19 91 LYS A C 1
ATOM 718 O O . LYS A 1 91 ? -17.773 3.320 20.038 1.00 53.19 91 LYS A O 1
#

Secondary structure (DSSP, 8-state):
-EE-SS--HHHHHHHHHHHHHTT--EEEEEE----STTSPPP-----HHHHHHHHHHHHHTT-SEEEESTT--TTTTHHHHHHHHHHHHH-

Organism: NCBI:txid412755

pLDDT: mean 96.33, std 6.23, range [53.19, 98.81]

Radius of gyration: 13.66 Å; chains: 1; bounding box: 33×25×36 Å